Protein AF-A0A6G8Q167-F1 (afdb_monomer_lite)

Radius of gyration: 35.65 Å; chains: 1; bounding box: 50×52×107 Å

Sequence (117 aa):
MIGSERWDVLERIGAYAAGELVGEEARETERLILENPEARRLAASYARMMALLGAIGQESPEPPETIANRAIRRAYVSAFFRQTESLFTDVGRAYVEAFVYYLGLRGDGEGRVQRAY

pLDDT: mean 78.73, std 14.68, range [38.88, 96.69]

Secondary structure (DSSP, 8-state):
-HHHHHHHHHHHHHHHHTT---THHHHHHHHHHHH-HHHHHHHHHHHHHHHHHHHHHHS-PPPPHHHHHHHHHHHHHHHHHHHHHHHHHHHHHHHHHHHHHHTT-S-----------

Organism: NCBI:txid2653852

Foldseek 3Di:
DVPPVLVVLLVLLVCLVVVVDDDPSNVVNVVCLVVPPSSVVSNVVVVVVVVVVVVVVVPPPDPPVVVVVVVVVVVVVVVVVVVVVVVCVVVVVVVVVVVCVVVVVPDPPDDDDDDDD

Structure (mmCIF, N/CA/C/O backbone):
data_AF-A0A6G8Q167-F1
#
_entry.id   AF-A0A6G8Q167-F1
#
loop_
_atom_site.group_PDB
_atom_site.id
_atom_site.type_symbol
_atom_site.label_atom_id
_atom_site.label_alt_id
_atom_site.label_comp_id
_atom_site.label_asym_id
_atom_site.label_entity_id
_atom_site.label_seq_id
_atom_site.pdbx_PDB_ins_code
_atom_site.Cartn_x
_atom_site.Cartn_y
_atom_site.Cartn_z
_atom_site.occupancy
_atom_site.B_iso_or_equiv
_atom_site.auth_seq_id
_atom_site.auth_comp_id
_atom_site.auth_asym_id
_atom_site.auth_atom_id
_atom_site.pdbx_PDB_model_num
ATOM 1 N N . MET A 1 1 ? 9.826 -2.100 25.986 1.00 47.75 1 MET A N 1
ATOM 2 C CA . MET A 1 1 ? 8.845 -3.055 25.422 1.00 47.75 1 MET A CA 1
ATOM 3 C C . MET A 1 1 ? 7.598 -2.393 24.823 1.00 47.75 1 MET A C 1
ATOM 5 O O . MET A 1 1 ? 6.987 -3.007 23.975 1.00 47.75 1 MET A O 1
ATOM 9 N N . ILE A 1 2 ? 7.265 -1.130 25.132 1.00 51.72 2 ILE A N 1
ATOM 10 C CA . ILE A 1 2 ? 6.055 -0.428 24.625 1.00 51.72 2 ILE A CA 1
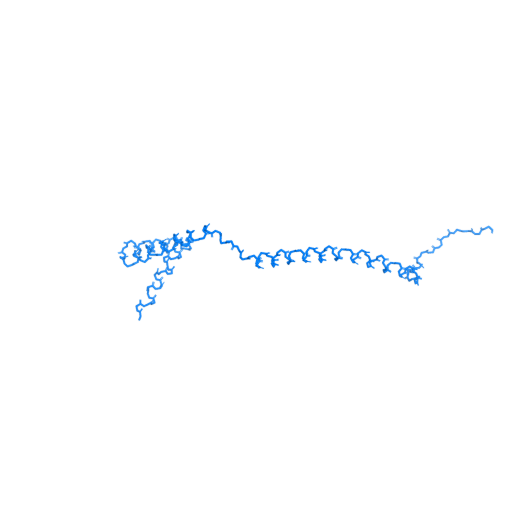ATOM 11 C C . ILE A 1 2 ? 6.059 -0.180 23.089 1.00 51.72 2 ILE A C 1
ATOM 13 O O . ILE A 1 2 ? 5.037 0.151 22.497 1.00 51.72 2 ILE A O 1
ATOM 17 N N . GLY A 1 3 ? 7.208 -0.336 22.417 1.00 62.50 3 GLY A N 1
ATOM 18 C CA . GLY A 1 3 ? 7.345 -0.090 20.975 1.00 62.50 3 GLY A CA 1
ATOM 19 C C . GLY A 1 3 ? 7.007 -1.275 20.062 1.00 62.50 3 GLY A C 1
ATOM 20 O O . GLY A 1 3 ? 6.644 -1.031 18.918 1.00 62.50 3 GLY A O 1
ATOM 21 N N . SER A 1 4 ? 7.123 -2.521 20.540 1.00 70.94 4 SER A N 1
ATOM 22 C CA . SER A 1 4 ? 6.888 -3.719 19.716 1.00 70.94 4 SER A CA 1
ATOM 23 C C . SER A 1 4 ? 5.399 -3.996 19.550 1.00 70.94 4 SER A C 1
ATOM 25 O O . SER A 1 4 ? 4.916 -4.024 18.429 1.00 70.94 4 SER A O 1
ATOM 27 N N . GLU A 1 5 ? 4.644 -4.025 20.652 1.00 82.50 5 GLU A N 1
ATOM 28 C CA . GLU A 1 5 ? 3.199 -4.306 20.620 1.00 82.50 5 GLU A CA 1
ATOM 29 C C . GLU A 1 5 ? 2.431 -3.308 19.744 1.00 82.50 5 GLU A C 1
ATOM 31 O O . GLU A 1 5 ? 1.509 -3.663 19.015 1.00 82.50 5 GLU A O 1
ATOM 36 N N . ARG A 1 6 ? 2.835 -2.033 19.768 1.00 83.94 6 ARG A N 1
ATOM 37 C CA . ARG A 1 6 ? 2.223 -1.002 18.925 1.00 83.94 6 ARG A CA 1
ATOM 38 C C . ARG A 1 6 ? 2.526 -1.205 17.438 1.00 83.94 6 ARG A C 1
ATOM 40 O O . ARG A 1 6 ? 1.680 -0.867 16.611 1.00 83.94 6 ARG A O 1
ATOM 47 N N . TRP A 1 7 ? 3.716 -1.704 17.107 1.00 87.44 7 TRP A N 1
ATOM 48 C CA . TRP A 1 7 ? 4.087 -2.032 15.732 1.00 87.44 7 TRP A CA 1
ATOM 49 C C . TRP A 1 7 ? 3.307 -3.240 15.224 1.00 87.44 7 TRP A C 1
ATOM 51 O O . TRP A 1 7 ? 2.724 -3.148 14.149 1.00 87.44 7 TRP A O 1
ATOM 61 N N . ASP A 1 8 ? 3.191 -4.288 16.036 1.00 90.81 8 ASP A N 1
ATOM 62 C CA . ASP A 1 8 ? 2.438 -5.499 15.694 1.00 90.81 8 ASP A CA 1
ATOM 63 C C . ASP A 1 8 ? 0.959 -5.172 15.413 1.00 90.81 8 ASP A C 1
ATOM 65 O O . ASP A 1 8 ? 0.359 -5.640 14.444 1.00 90.81 8 ASP A O 1
ATOM 69 N N . VAL A 1 9 ? 0.359 -4.289 16.224 1.00 91.62 9 VAL A N 1
ATOM 70 C CA . VAL A 1 9 ? -1.021 -3.822 16.005 1.00 91.62 9 VAL A CA 1
ATOM 71 C C . VAL A 1 9 ? -1.137 -2.996 14.720 1.00 91.62 9 VAL A C 1
ATOM 73 O O . VAL A 1 9 ? -2.125 -3.134 13.999 1.00 91.62 9 VAL A O 1
ATOM 76 N N . LEU A 1 10 ? -0.157 -2.142 14.407 1.00 90.62 10 LEU A N 1
ATOM 77 C CA . LEU A 1 10 ? -0.163 -1.354 13.171 1.00 90.62 10 LEU A CA 1
ATOM 78 C C . LEU A 1 10 ? -0.024 -2.241 11.929 1.00 90.62 10 LEU A C 1
ATOM 80 O O . LEU A 1 10 ? -0.737 -2.021 10.953 1.00 90.62 10 LEU A O 1
ATOM 84 N N . GLU A 1 11 ? 0.862 -3.233 11.975 1.00 91.50 11 GLU A N 1
ATOM 85 C CA . GLU A 1 11 ? 1.058 -4.216 10.909 1.00 91.50 11 GLU A CA 1
ATOM 86 C C . GLU A 1 11 ? -0.238 -4.984 10.642 1.00 91.50 11 GLU A C 1
ATOM 88 O O . GLU A 1 11 ? -0.711 -5.031 9.507 1.00 91.50 11 GLU A O 1
ATOM 93 N N . ARG A 1 12 ? -0.887 -5.472 11.704 1.00 94.31 12 ARG A N 1
ATOM 94 C CA . ARG A 1 12 ? -2.166 -6.179 11.608 1.00 94.31 12 ARG A CA 1
ATOM 95 C C . ARG A 1 12 ? -3.284 -5.305 11.027 1.00 94.31 12 ARG A C 1
ATOM 97 O O . ARG A 1 12 ? -4.046 -5.762 10.179 1.00 94.31 12 ARG A O 1
ATOM 104 N N . ILE A 1 13 ? -3.368 -4.034 11.434 1.00 93.62 13 ILE A N 1
ATOM 105 C CA . ILE A 1 13 ? -4.305 -3.055 10.849 1.00 93.62 13 ILE A CA 1
ATOM 106 C C . ILE A 1 13 ? -3.999 -2.820 9.362 1.00 93.62 13 ILE A C 1
ATOM 108 O O . ILE A 1 13 ? -4.928 -2.706 8.563 1.00 93.62 13 ILE A O 1
ATOM 112 N N . GLY A 1 14 ? -2.720 -2.749 8.987 1.00 89.88 14 GLY A N 1
ATOM 113 C CA . GLY A 1 14 ? -2.282 -2.593 7.601 1.00 89.88 14 GLY A CA 1
ATOM 114 C C . GLY A 1 14 ? -2.689 -3.777 6.727 1.00 89.88 14 GLY A C 1
ATOM 115 O O . GLY A 1 14 ? -3.328 -3.574 5.697 1.00 89.88 14 GLY A O 1
ATOM 116 N N . ALA A 1 15 ? -2.413 -5.002 7.179 1.00 91.94 15 ALA A N 1
ATOM 117 C CA . ALA A 1 15 ? -2.813 -6.230 6.491 1.00 91.94 15 ALA A CA 1
ATOM 118 C C . ALA A 1 15 ? -4.342 -6.324 6.330 1.00 91.94 15 ALA A C 1
ATOM 120 O O . ALA A 1 15 ? -4.847 -6.683 5.266 1.00 91.94 15 ALA A O 1
ATOM 121 N N . TYR A 1 16 ? -5.104 -5.931 7.361 1.00 93.50 16 TYR A N 1
ATOM 122 C CA . TYR A 1 16 ? -6.564 -5.839 7.274 1.00 93.50 16 TYR A CA 1
ATOM 123 C C . TYR A 1 16 ? -7.016 -4.828 6.213 1.00 93.50 16 TYR A C 1
ATOM 125 O O . TYR A 1 16 ? -7.856 -5.146 5.375 1.00 93.50 16 TYR A O 1
ATOM 133 N N . ALA A 1 17 ? -6.445 -3.621 6.214 1.00 90.56 17 ALA A N 1
ATOM 134 C CA . ALA A 1 17 ? -6.795 -2.570 5.260 1.00 90.56 17 ALA A CA 1
ATOM 135 C C . ALA A 1 17 ? -6.419 -2.922 3.809 1.00 90.56 17 ALA A C 1
ATOM 137 O O . ALA A 1 17 ? -7.124 -2.522 2.884 1.00 90.56 17 ALA A O 1
ATOM 138 N N . ALA A 1 18 ? -5.340 -3.683 3.613 1.00 90.69 18 ALA A N 1
ATOM 139 C CA . ALA A 1 18 ? -4.923 -4.208 2.315 1.00 90.69 18 ALA A CA 1
ATOM 140 C C . ALA A 1 18 ? -5.784 -5.393 1.830 1.00 90.69 18 ALA A C 1
ATOM 142 O O . ALA A 1 18 ? -5.645 -5.823 0.687 1.00 90.69 18 ALA A O 1
ATOM 143 N N . GLY A 1 19 ? -6.684 -5.915 2.675 1.00 90.44 19 GLY A N 1
ATOM 144 C CA . GLY A 1 19 ? -7.494 -7.097 2.371 1.00 90.44 19 GLY A CA 1
ATOM 145 C C . GLY A 1 19 ? -6.698 -8.405 2.380 1.00 90.44 19 GLY A C 1
ATOM 146 O O . GLY A 1 19 ? -7.158 -9.401 1.829 1.00 90.44 19 GLY A O 1
ATOM 147 N N . GLU A 1 20 ? -5.509 -8.406 2.985 1.00 91.62 20 GLU A N 1
ATOM 148 C CA . GLU A 1 20 ? -4.643 -9.584 3.094 1.00 91.62 20 GLU A CA 1
ATOM 149 C C . GLU A 1 20 ? -5.130 -10.549 4.184 1.00 91.62 20 GLU A C 1
ATOM 151 O O . GLU A 1 20 ? -4.888 -11.752 4.098 1.00 91.62 20 GLU A O 1
ATOM 156 N N . LEU A 1 21 ? -5.861 -10.040 5.184 1.00 92.31 21 LEU A N 1
ATOM 157 C CA . LEU A 1 21 ? -6.496 -10.865 6.213 1.00 92.31 21 LEU A CA 1
ATOM 158 C C . LEU A 1 21 ? -7.868 -11.365 5.754 1.00 92.31 21 LEU A C 1
ATOM 160 O O . LEU A 1 21 ? -8.683 -10.601 5.235 1.00 92.31 21 LEU A O 1
ATOM 164 N N . VAL A 1 22 ? -8.163 -12.639 6.024 1.00 90.00 22 VAL A N 1
ATOM 165 C CA . VAL A 1 22 ? -9.414 -13.292 5.606 1.00 90.00 22 VAL A CA 1
ATOM 166 C C . VAL A 1 22 ? -10.031 -14.074 6.765 1.00 90.00 22 VAL A C 1
ATOM 168 O O . VAL A 1 22 ? -9.342 -14.596 7.637 1.00 90.00 22 VAL A O 1
ATOM 171 N N . GLY A 1 23 ? -11.361 -14.183 6.774 1.00 94.25 23 GLY A N 1
ATOM 172 C CA . GLY A 1 23 ? -12.075 -15.040 7.718 1.00 94.25 23 GLY A CA 1
ATOM 173 C C . GLY A 1 23 ? -11.950 -14.549 9.158 1.00 94.25 23 GLY A C 1
ATOM 174 O O . GLY A 1 23 ? -12.400 -13.451 9.475 1.00 94.25 23 GLY A O 1
ATOM 175 N N . GLU A 1 24 ? -11.395 -15.382 10.035 1.00 94.62 24 GLU A N 1
ATOM 176 C CA . GLU A 1 24 ? -11.327 -15.086 11.469 1.00 94.62 24 GLU A CA 1
ATOM 177 C C . GLU A 1 24 ? -10.324 -13.975 11.790 1.00 94.62 24 GLU A C 1
ATOM 179 O O . GLU A 1 24 ? -10.639 -13.077 12.564 1.00 94.62 24 GLU A O 1
ATOM 184 N N . GLU A 1 25 ? -9.170 -13.951 11.123 1.00 88.69 25 GLU A N 1
ATOM 185 C CA . GLU A 1 25 ? -8.132 -12.941 11.366 1.00 88.69 25 GLU A CA 1
ATOM 186 C C . GLU A 1 25 ? -8.631 -11.523 11.071 1.00 88.69 25 GLU A C 1
ATOM 188 O O . GLU A 1 25 ? -8.328 -10.580 11.810 1.00 88.69 25 GLU A O 1
ATOM 193 N N . ALA A 1 26 ? -9.448 -11.381 10.024 1.00 92.75 26 ALA A N 1
ATOM 194 C CA . ALA A 1 26 ? -10.106 -10.130 9.677 1.00 92.75 26 ALA A CA 1
ATOM 195 C C . ALA A 1 26 ? -11.112 -9.705 10.761 1.00 92.75 26 ALA A C 1
ATOM 197 O O . ALA A 1 26 ? -11.055 -8.569 11.228 1.00 92.75 26 ALA A O 1
ATOM 198 N N . ARG A 1 27 ? -11.976 -10.622 11.223 1.00 95.69 27 ARG A N 1
ATOM 199 C CA . ARG A 1 27 ? -12.971 -10.344 12.280 1.00 95.69 27 ARG A CA 1
ATOM 200 C C . ARG A 1 27 ? -12.329 -10.004 13.617 1.00 95.69 27 ARG A C 1
ATOM 202 O O . ARG A 1 27 ? -12.811 -9.126 14.326 1.00 95.69 27 ARG A O 1
ATOM 209 N N . GLU A 1 28 ? -11.254 -10.693 13.980 1.00 95.88 28 GLU A N 1
ATOM 210 C CA . GLU A 1 28 ? -10.495 -10.394 15.192 1.00 95.88 28 GLU A CA 1
ATOM 211 C C . GLU A 1 28 ? -9.845 -9.014 15.114 1.00 95.88 28 GLU A C 1
ATOM 213 O O . GLU A 1 28 ? -9.853 -8.271 16.095 1.00 95.88 28 GLU A O 1
ATOM 218 N N . THR A 1 29 ? -9.312 -8.647 13.947 1.00 94.44 29 THR A N 1
ATOM 219 C CA . THR A 1 29 ? -8.713 -7.324 13.740 1.00 94.44 29 THR A CA 1
ATOM 220 C C . THR A 1 29 ? -9.775 -6.228 13.778 1.00 94.44 29 THR A C 1
ATOM 222 O O . THR A 1 29 ? -9.579 -5.198 14.420 1.00 94.44 29 THR A O 1
ATOM 225 N N . GLU A 1 30 ? -10.935 -6.464 13.169 1.00 94.62 30 GLU A N 1
ATOM 226 C CA . GLU A 1 30 ? -12.087 -5.568 13.253 1.00 94.62 30 GLU A CA 1
ATOM 227 C C . GLU A 1 30 ? -12.551 -5.389 14.706 1.00 94.62 30 GLU A C 1
ATOM 229 O O . GLU A 1 30 ? -12.701 -4.260 15.179 1.00 94.62 30 GLU A O 1
ATOM 234 N N . ARG A 1 31 ? -12.683 -6.490 15.456 1.00 96.69 31 ARG A N 1
ATOM 235 C CA . ARG A 1 31 ? -13.028 -6.460 16.882 1.00 96.69 31 ARG A CA 1
ATOM 236 C C . ARG A 1 31 ? -11.999 -5.675 17.694 1.00 96.69 31 ARG A C 1
ATOM 238 O O . ARG A 1 31 ? -12.383 -4.802 18.468 1.00 96.69 31 ARG A O 1
ATOM 245 N N . LEU A 1 32 ? -10.705 -5.914 17.470 1.00 94.94 32 LEU A N 1
ATOM 246 C CA . LEU A 1 32 ? -9.612 -5.181 18.111 1.00 94.94 32 LEU A CA 1
ATOM 247 C C . LEU A 1 32 ? -9.739 -3.667 17.884 1.00 94.94 32 LEU A C 1
ATOM 249 O O . LEU A 1 32 ? -9.635 -2.895 18.835 1.00 94.94 32 LEU A O 1
ATOM 253 N N . ILE A 1 33 ? -9.989 -3.234 16.644 1.00 93.94 33 ILE A N 1
ATOM 254 C CA . ILE A 1 33 ? -10.147 -1.813 16.297 1.00 93.94 33 ILE A CA 1
ATOM 255 C C . ILE A 1 33 ? -11.373 -1.203 16.995 1.00 93.94 33 ILE A C 1
ATOM 257 O O . ILE A 1 33 ? -11.316 -0.061 17.464 1.00 93.94 33 ILE A O 1
ATOM 261 N N . LEU A 1 34 ? -12.485 -1.937 17.071 1.00 94.94 34 LEU A N 1
ATOM 262 C CA . LEU A 1 34 ? -13.724 -1.451 17.678 1.00 94.94 34 LEU A CA 1
ATOM 263 C C . LEU A 1 34 ? -13.622 -1.362 19.207 1.00 94.94 34 LEU A C 1
ATOM 265 O O . LEU A 1 34 ? -13.993 -0.343 19.800 1.00 94.94 34 LEU A O 1
ATOM 269 N N . GLU A 1 35 ? -13.078 -2.393 19.845 1.00 96.25 35 GLU A N 1
ATOM 270 C CA . GLU A 1 35 ? -13.082 -2.546 21.300 1.00 96.25 35 GLU A CA 1
ATOM 271 C C . GLU A 1 35 ? -11.917 -1.816 21.978 1.00 96.25 35 GLU A C 1
ATOM 273 O O . GLU A 1 35 ? -12.102 -1.252 23.057 1.00 96.25 35 GLU A O 1
ATOM 278 N N . ASN A 1 36 ? -10.741 -1.735 21.344 1.00 94.06 36 ASN A N 1
ATOM 279 C CA . ASN A 1 36 ? -9.568 -1.080 21.921 1.00 94.06 36 ASN A CA 1
ATOM 280 C C . ASN A 1 36 ? -9.441 0.387 21.440 1.00 94.06 36 ASN A C 1
ATOM 282 O O . ASN A 1 36 ? -9.183 0.638 20.258 1.00 94.06 36 ASN A O 1
ATOM 286 N N . PRO A 1 37 ? -9.559 1.394 22.332 1.00 93.94 37 PRO A N 1
ATOM 287 C CA . PRO A 1 37 ? -9.442 2.806 21.958 1.00 93.94 37 PRO A CA 1
ATOM 288 C C . PRO A 1 37 ? -8.091 3.189 21.336 1.00 93.94 37 PRO A C 1
ATOM 290 O O . PRO A 1 37 ? -8.039 4.098 20.507 1.00 93.94 37 PRO A O 1
ATOM 293 N N . GLU A 1 38 ? -6.994 2.538 21.726 1.00 91.38 38 GLU A N 1
ATOM 294 C CA . GLU A 1 38 ? -5.668 2.784 21.151 1.00 91.38 38 GLU A CA 1
ATOM 295 C C . GLU A 1 38 ? -5.549 2.224 19.742 1.00 91.38 38 GLU A C 1
ATOM 297 O O . GLU A 1 38 ? -5.124 2.954 18.844 1.00 91.38 38 GLU A O 1
ATOM 302 N N . ALA A 1 39 ? -6.000 0.986 19.524 1.00 90.50 39 ALA A N 1
ATOM 303 C CA . ALA A 1 39 ? -6.048 0.384 18.194 1.00 90.50 39 ALA A CA 1
ATOM 304 C C . ALA A 1 39 ? -6.925 1.216 17.247 1.00 90.50 39 ALA A C 1
ATOM 306 O O . ALA A 1 39 ? -6.537 1.492 16.114 1.00 90.50 39 ALA A O 1
ATOM 307 N N . ARG A 1 40 ? -8.057 1.730 17.741 1.00 94.75 40 ARG A N 1
ATOM 308 C CA . ARG A 1 40 ? -8.931 2.642 16.991 1.00 94.75 40 ARG A CA 1
ATOM 309 C C . ARG A 1 40 ? -8.234 3.931 16.578 1.00 94.75 40 ARG A C 1
ATOM 311 O O . ARG A 1 40 ? -8.343 4.359 15.430 1.00 94.75 40 ARG A O 1
ATOM 318 N N . ARG A 1 41 ? -7.510 4.565 17.509 1.00 93.31 41 ARG A N 1
ATOM 319 C CA . ARG A 1 41 ? -6.711 5.766 17.214 1.00 93.31 41 ARG A CA 1
ATOM 320 C C . ARG A 1 41 ? -5.623 5.467 16.188 1.00 93.31 41 ARG A C 1
ATOM 322 O O . ARG A 1 41 ? -5.368 6.297 15.315 1.00 93.31 41 ARG A O 1
ATOM 329 N N . LEU A 1 42 ? -4.997 4.299 16.282 1.00 92.50 42 LEU A N 1
ATOM 330 C CA . LEU A 1 42 ? -3.950 3.867 15.367 1.00 92.50 42 LEU A CA 1
ATOM 331 C C . LEU A 1 42 ? -4.500 3.615 13.956 1.00 92.50 42 LEU A C 1
ATOM 333 O O . LEU A 1 42 ? -3.962 4.171 13.002 1.00 92.50 42 LEU A O 1
ATOM 337 N N . ALA A 1 43 ? -5.631 2.916 13.835 1.00 92.94 43 ALA A N 1
ATOM 338 C CA . ALA A 1 43 ? -6.336 2.705 12.571 1.00 92.94 43 ALA A CA 1
ATOM 339 C C . ALA A 1 43 ? -6.782 4.023 11.926 1.00 92.94 43 ALA A C 1
ATOM 341 O O . ALA A 1 43 ? -6.554 4.243 10.739 1.00 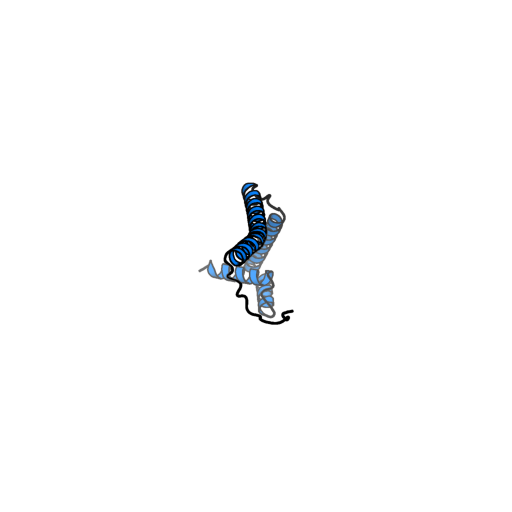92.94 43 ALA A O 1
ATOM 342 N N . ALA A 1 44 ? -7.337 4.951 12.712 1.00 93.56 44 ALA A N 1
ATOM 343 C CA . ALA A 1 44 ? -7.708 6.275 12.214 1.00 93.56 44 ALA A CA 1
ATOM 344 C C . ALA A 1 44 ? -6.490 7.072 11.711 1.00 93.56 44 ALA A C 1
ATOM 346 O O . ALA A 1 44 ? -6.579 7.793 10.718 1.00 93.56 44 ALA A O 1
ATOM 347 N N . SER A 1 45 ? -5.347 6.945 12.390 1.00 92.56 45 SER A N 1
ATOM 348 C CA . SER A 1 45 ? -4.101 7.613 11.996 1.00 92.56 45 SER A CA 1
ATOM 349 C C . SER A 1 45 ? -3.525 7.008 10.713 1.00 92.56 45 SER A C 1
ATOM 351 O O . SER A 1 45 ? -3.132 7.750 9.815 1.00 92.56 45 SER A O 1
ATOM 353 N N . TYR A 1 46 ? -3.542 5.677 10.598 1.00 89.44 46 TYR A N 1
ATOM 354 C CA . TYR A 1 46 ? -3.161 4.948 9.389 1.00 89.44 46 TYR A CA 1
ATOM 355 C C . TYR A 1 46 ? -4.045 5.333 8.192 1.00 89.44 46 TYR A C 1
ATOM 357 O O . TYR A 1 46 ? -3.528 5.701 7.141 1.00 89.44 46 TYR A O 1
ATOM 365 N N . ALA A 1 47 ? -5.370 5.368 8.365 1.00 90.75 47 ALA A N 1
ATOM 366 C CA . ALA A 1 47 ? -6.304 5.762 7.308 1.00 90.75 47 ALA A CA 1
ATOM 367 C C . ALA A 1 47 ? -6.058 7.197 6.806 1.00 90.75 47 ALA A C 1
ATOM 369 O O . ALA A 1 47 ? -6.061 7.443 5.602 1.00 90.75 47 ALA A O 1
ATOM 370 N N . ARG A 1 48 ? -5.782 8.148 7.712 1.00 93.06 48 ARG A N 1
ATOM 371 C CA . ARG A 1 48 ? -5.408 9.523 7.330 1.00 93.06 48 ARG A CA 1
ATOM 372 C C . ARG A 1 48 ? -4.104 9.564 6.540 1.00 93.06 48 ARG A C 1
ATOM 374 O O . ARG A 1 48 ? -4.019 10.299 5.563 1.00 93.06 48 ARG A O 1
ATOM 381 N N . MET A 1 49 ? -3.105 8.783 6.948 1.00 91.19 49 MET A N 1
ATOM 382 C CA . MET A 1 49 ? -1.837 8.685 6.227 1.00 91.19 49 MET A CA 1
ATOM 383 C C . MET A 1 49 ? -2.049 8.150 4.809 1.00 91.19 49 MET A C 1
ATOM 385 O O . MET A 1 49 ? -1.547 8.745 3.861 1.00 91.19 49 MET A O 1
ATOM 389 N N . MET A 1 50 ? -2.842 7.088 4.651 1.00 87.94 50 MET A N 1
ATOM 390 C CA . MET A 1 50 ? -3.160 6.529 3.334 1.00 87.94 50 MET A CA 1
ATOM 391 C C . MET A 1 50 ? -3.935 7.516 2.458 1.00 87.94 50 MET A C 1
ATOM 393 O O . MET A 1 50 ? -3.633 7.646 1.277 1.00 87.94 50 MET A O 1
ATOM 397 N N . ALA A 1 51 ? -4.872 8.275 3.032 1.00 88.69 51 ALA A N 1
ATOM 398 C CA . ALA A 1 51 ? -5.579 9.327 2.305 1.00 88.69 51 ALA A CA 1
ATOM 399 C C . ALA A 1 51 ? -4.631 10.442 1.822 1.00 88.69 51 ALA A C 1
ATOM 401 O O . ALA A 1 51 ? -4.735 10.883 0.679 1.00 88.69 51 ALA A O 1
ATOM 402 N N . LEU A 1 52 ? -3.680 10.868 2.663 1.00 88.75 52 LEU A N 1
ATOM 403 C CA . LEU A 1 52 ? -2.668 11.864 2.292 1.00 88.75 52 LEU A CA 1
ATOM 404 C C . LEU A 1 52 ? -1.725 11.344 1.201 1.00 88.75 52 LEU A C 1
ATOM 406 O O . LEU A 1 52 ? -1.467 12.055 0.235 1.00 88.75 52 LEU A O 1
ATOM 410 N N . LEU A 1 53 ? -1.246 10.103 1.321 1.00 86.69 53 LEU A N 1
ATOM 411 C CA . LEU A 1 53 ? -0.420 9.464 0.292 1.00 86.69 53 LEU A CA 1
ATOM 412 C C . LEU A 1 53 ? -1.179 9.319 -1.027 1.00 86.69 53 LEU A C 1
ATOM 414 O O . LEU A 1 53 ? -0.617 9.589 -2.084 1.00 86.69 53 LEU A O 1
ATOM 418 N N . GLY A 1 54 ? -2.461 8.954 -0.967 1.00 83.94 54 GLY A N 1
ATOM 419 C CA . GLY A 1 54 ? -3.333 8.909 -2.135 1.00 83.94 54 GLY A CA 1
ATOM 420 C C . GLY A 1 54 ? -3.467 10.275 -2.806 1.00 83.94 54 GLY A C 1
ATOM 421 O O . GLY A 1 54 ? -3.380 10.354 -4.026 1.00 83.94 54 GLY A O 1
ATOM 422 N N . ALA A 1 55 ? -3.615 11.351 -2.029 1.00 84.19 55 ALA A N 1
ATOM 423 C CA . ALA A 1 55 ? -3.683 12.712 -2.557 1.00 84.19 55 ALA A CA 1
ATOM 424 C C . ALA A 1 55 ? -2.365 13.153 -3.218 1.00 84.19 55 ALA A C 1
ATOM 426 O O . ALA A 1 55 ? -2.394 13.686 -4.322 1.00 84.19 55 ALA A O 1
ATOM 427 N N . ILE A 1 56 ? -1.219 12.875 -2.585 1.00 81.38 56 ILE A N 1
ATOM 428 C CA . ILE A 1 56 ? 0.109 13.167 -3.152 1.00 81.38 56 ILE A CA 1
ATOM 429 C C . ILE A 1 56 ? 0.347 12.348 -4.427 1.00 81.38 56 ILE A C 1
ATOM 431 O O . ILE A 1 56 ? 0.884 12.863 -5.396 1.00 81.38 56 ILE A O 1
ATOM 435 N N . GLY A 1 57 ? -0.083 11.084 -4.466 1.00 73.81 57 GLY A N 1
ATOM 436 C CA . GLY A 1 57 ? 0.085 10.220 -5.638 1.00 73.81 57 GLY A CA 1
ATOM 437 C C . GLY A 1 57 ? -0.734 10.635 -6.867 1.00 73.81 57 GLY A C 1
ATOM 438 O O . GLY A 1 57 ? -0.426 10.183 -7.967 1.00 73.81 57 GLY A O 1
ATOM 439 N N . GLN A 1 58 ? -1.764 11.474 -6.706 1.00 73.56 58 GLN A N 1
ATOM 440 C CA . GLN A 1 58 ? -2.505 12.064 -7.833 1.00 73.56 58 GLN A CA 1
ATOM 441 C C . GLN A 1 58 ? -1.765 13.245 -8.463 1.00 73.56 58 GLN A C 1
ATOM 443 O O . GLN A 1 58 ? -2.000 13.579 -9.626 1.00 73.56 58 GLN A O 1
ATOM 448 N N . GLU A 1 59 ? -0.865 13.877 -7.715 1.00 68.62 59 GLU A N 1
ATOM 449 C CA . GLU A 1 59 ? 0.055 14.851 -8.269 1.00 68.62 59 GLU A CA 1
ATOM 450 C C . GLU A 1 59 ? 1.056 14.061 -9.116 1.00 68.62 59 GLU A C 1
ATOM 452 O O . GLU A 1 59 ? 1.877 13.321 -8.589 1.00 68.62 59 GLU A O 1
ATOM 457 N N . SER A 1 60 ? 0.930 14.121 -10.445 1.00 63.12 60 SER A N 1
ATOM 458 C CA . SER A 1 60 ? 1.934 13.545 -11.343 1.00 63.12 60 SER A CA 1
ATOM 459 C C . SER A 1 60 ? 3.144 14.472 -11.309 1.00 63.12 60 SER A C 1
ATOM 461 O O . SER A 1 60 ? 3.074 15.532 -11.937 1.00 63.12 60 SER A O 1
ATOM 463 N N . PRO A 1 61 ? 4.230 14.148 -10.579 1.00 68.56 61 PRO A N 1
ATOM 464 C CA . PRO A 1 61 ? 5.383 15.027 -10.572 1.00 68.56 61 PRO A CA 1
ATOM 465 C C . PRO A 1 61 ? 5.921 15.095 -11.999 1.00 68.56 61 PRO A C 1
ATOM 467 O O . PRO A 1 61 ? 6.169 14.056 -12.619 1.00 68.56 61 PRO A O 1
ATOM 470 N N . GLU A 1 62 ? 6.093 16.306 -12.531 1.00 70.44 62 GLU A N 1
ATOM 471 C CA . GLU A 1 62 ? 6.787 16.468 -13.802 1.00 70.44 62 GLU A CA 1
ATOM 472 C C . GLU A 1 62 ? 8.189 15.864 -13.649 1.00 70.44 62 GLU A C 1
ATOM 474 O O . GLU A 1 62 ? 8.959 16.282 -12.773 1.00 70.44 62 GLU A O 1
ATOM 479 N N . PRO A 1 63 ? 8.531 14.828 -14.435 1.00 74.50 63 PRO A N 1
ATOM 480 C CA . PRO A 1 63 ? 9.839 14.220 -14.321 1.00 74.50 63 PRO A CA 1
ATOM 481 C C . PRO A 1 63 ? 10.889 15.263 -14.721 1.00 74.50 63 PRO A C 1
ATOM 483 O O . PRO A 1 63 ? 10.714 15.935 -15.741 1.00 74.50 63 PRO A O 1
ATOM 486 N N . PRO A 1 64 ? 12.010 15.376 -13.984 1.00 78.50 64 PRO A N 1
ATOM 487 C CA . PRO A 1 64 ? 13.107 16.242 -14.383 1.00 78.50 64 PRO A CA 1
ATOM 488 C C . PRO A 1 64 ? 13.500 15.972 -15.838 1.00 78.50 64 PRO A C 1
ATOM 490 O O . PRO A 1 64 ? 13.698 14.812 -16.220 1.00 78.50 64 PRO A O 1
ATOM 493 N N . GLU A 1 65 ? 13.657 17.028 -16.640 1.00 73.62 65 GLU A N 1
ATOM 494 C CA .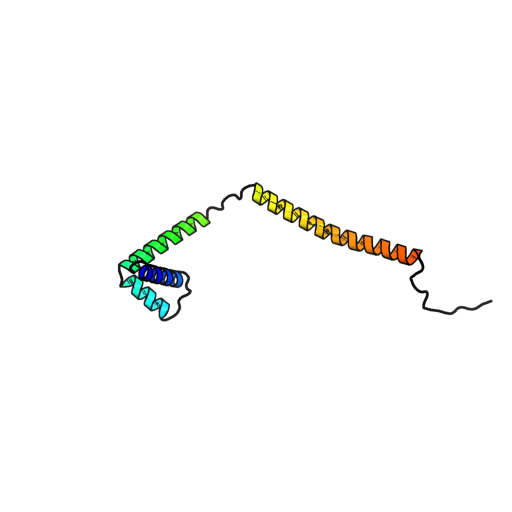 GLU A 1 65 ? 13.944 16.912 -18.079 1.00 73.62 65 GLU A CA 1
ATOM 495 C C . GLU A 1 65 ? 15.152 16.010 -18.368 1.00 73.62 65 GLU A C 1
ATOM 497 O O . GLU A 1 65 ? 15.198 15.307 -19.374 1.00 73.62 65 GLU A O 1
ATOM 502 N N . THR A 1 66 ? 16.128 15.970 -17.459 1.00 75.44 66 THR A N 1
ATOM 503 C CA . THR A 1 66 ? 17.318 15.116 -17.553 1.00 75.44 66 THR A CA 1
ATOM 504 C C . THR A 1 66 ? 16.985 13.621 -17.570 1.00 75.44 66 THR A C 1
ATOM 506 O O . THR A 1 66 ? 17.624 12.859 -18.300 1.00 75.44 66 THR A O 1
ATOM 509 N N . ILE A 1 67 ? 15.978 13.186 -16.808 1.00 75.12 67 ILE A N 1
ATOM 510 C CA . ILE A 1 67 ? 15.537 11.787 -16.739 1.00 75.12 67 ILE A CA 1
ATOM 511 C C . ILE A 1 67 ? 14.723 11.437 -17.988 1.00 75.12 67 ILE A C 1
ATOM 513 O O . ILE A 1 67 ? 14.993 10.409 -18.616 1.00 75.12 67 ILE A O 1
ATOM 517 N N . ALA A 1 68 ? 13.801 12.314 -18.397 1.00 73.06 68 ALA A N 1
ATOM 518 C CA . A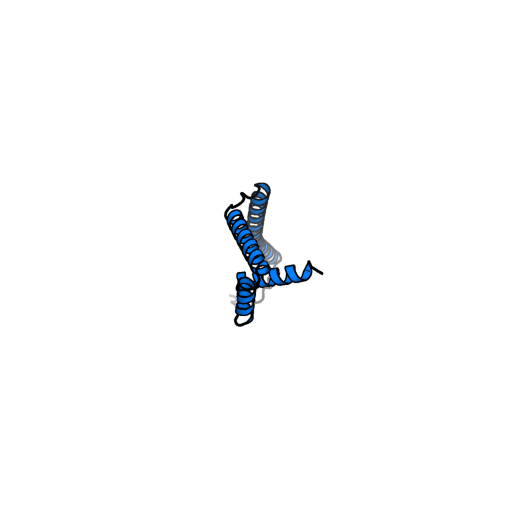LA A 1 68 ? 13.015 12.143 -19.619 1.00 73.06 68 ALA A CA 1
ATOM 519 C C . ALA A 1 68 ? 13.918 12.082 -20.866 1.00 73.06 68 ALA A C 1
ATOM 521 O O . ALA A 1 68 ? 13.851 11.127 -21.644 1.00 73.06 68 ALA A O 1
ATOM 522 N N . ASN A 1 69 ? 14.861 13.020 -21.002 1.00 74.62 69 ASN A N 1
ATOM 523 C CA . ASN A 1 69 ? 15.826 13.051 -22.103 1.00 74.62 69 ASN A CA 1
ATOM 524 C C . ASN A 1 69 ? 16.733 11.816 -22.117 1.00 74.62 69 ASN A C 1
ATOM 526 O O . ASN A 1 69 ? 17.032 11.277 -23.184 1.00 74.62 69 ASN A O 1
ATOM 530 N N . ARG A 1 70 ? 17.150 11.312 -20.948 1.00 78.38 70 ARG A N 1
ATOM 531 C CA . ARG A 1 70 ? 17.930 10.070 -20.864 1.00 78.38 70 ARG A CA 1
ATOM 532 C C . ARG A 1 70 ? 17.125 8.860 -21.339 1.00 78.38 70 ARG A C 1
ATOM 534 O O . ARG A 1 70 ? 17.687 8.013 -22.035 1.00 78.38 70 ARG A O 1
ATOM 541 N N . ALA A 1 71 ? 15.843 8.774 -20.987 1.00 75.12 71 ALA A N 1
ATOM 542 C CA . ALA A 1 71 ? 14.962 7.695 -21.428 1.00 75.12 71 ALA A CA 1
ATOM 543 C C . ALA A 1 71 ? 14.730 7.738 -22.948 1.00 75.12 71 ALA A C 1
ATOM 545 O O . ALA A 1 71 ? 14.923 6.721 -23.616 1.00 75.12 71 ALA A O 1
ATOM 546 N N . ILE A 1 72 ? 14.434 8.919 -23.503 1.00 77.50 72 ILE A N 1
ATOM 547 C CA . ILE A 1 72 ? 14.266 9.130 -24.950 1.00 77.50 72 ILE A CA 1
ATOM 548 C C . ILE A 1 72 ? 15.552 8.767 -25.696 1.00 77.50 72 ILE A C 1
ATOM 550 O O . ILE A 1 72 ? 15.518 7.996 -26.653 1.00 77.50 72 ILE A O 1
ATOM 554 N N . ARG A 1 73 ? 16.711 9.245 -25.225 1.00 75.50 73 ARG A N 1
ATOM 555 C CA . ARG A 1 73 ? 18.005 8.932 -25.843 1.00 75.50 73 ARG A CA 1
ATOM 556 C C . ARG A 1 73 ? 18.297 7.435 -25.808 1.00 75.50 73 ARG A C 1
ATOM 558 O O . ARG A 1 73 ? 18.780 6.887 -26.793 1.00 75.50 73 ARG A O 1
ATOM 565 N N . ARG A 1 74 ? 17.982 6.759 -24.700 1.00 81.19 74 ARG A N 1
ATOM 566 C CA . ARG A 1 74 ? 18.149 5.305 -24.575 1.00 81.19 74 ARG A CA 1
ATOM 567 C C . ARG A 1 74 ? 17.243 4.545 -25.546 1.00 81.19 74 ARG A C 1
ATOM 569 O O . ARG A 1 74 ? 17.723 3.606 -26.170 1.00 81.19 74 ARG A O 1
ATOM 576 N N . ALA A 1 75 ? 15.984 4.959 -25.688 1.00 74.56 75 ALA A N 1
ATOM 577 C CA . ALA A 1 75 ? 15.034 4.355 -26.622 1.00 74.56 75 ALA A CA 1
ATOM 578 C C . ALA A 1 75 ? 15.430 4.587 -28.090 1.00 74.56 75 ALA A C 1
ATOM 580 O O . ALA A 1 75 ? 15.356 3.673 -28.907 1.00 74.56 75 ALA A O 1
ATOM 581 N N . TYR A 1 76 ? 15.911 5.786 -28.422 1.00 77.56 76 TYR A N 1
ATOM 582 C CA . TYR A 1 76 ? 16.415 6.100 -29.758 1.00 77.56 76 TYR A CA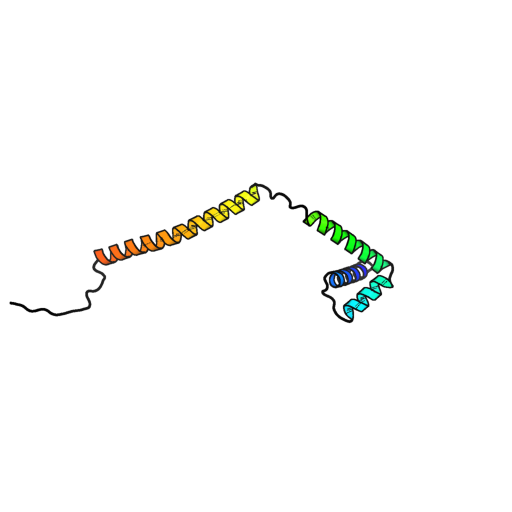 1
ATOM 583 C C . TYR A 1 76 ? 17.646 5.255 -30.107 1.00 77.56 76 TYR A C 1
ATOM 585 O O . TYR A 1 76 ? 17.710 4.654 -31.175 1.00 77.56 76 TYR A O 1
ATOM 593 N N . VAL A 1 77 ? 18.607 5.152 -29.182 1.00 80.56 77 VAL A N 1
ATOM 594 C CA . VAL A 1 77 ? 19.817 4.339 -29.367 1.00 80.56 77 VAL A CA 1
ATOM 595 C C . VAL A 1 77 ? 19.470 2.858 -29.516 1.00 80.56 77 VAL A C 1
ATOM 597 O O . VAL A 1 77 ? 20.009 2.200 -30.402 1.00 80.56 77 VAL A O 1
ATOM 600 N N . SER A 1 78 ? 18.553 2.321 -28.707 1.00 67.88 78 SER A N 1
ATOM 601 C CA . SER A 1 78 ? 18.150 0.916 -28.832 1.00 67.88 78 SER A CA 1
ATOM 602 C C . SER A 1 78 ? 17.409 0.634 -30.140 1.00 67.88 78 SER A C 1
ATOM 604 O O . SER A 1 78 ? 17.669 -0.392 -30.767 1.00 67.88 78 SER A O 1
ATOM 606 N N . ALA A 1 79 ? 16.534 1.540 -30.587 1.00 70.62 79 ALA A N 1
ATOM 607 C CA . ALA A 1 79 ? 15.867 1.429 -31.882 1.00 70.62 79 ALA A CA 1
ATOM 608 C C . ALA A 1 79 ? 16.876 1.480 -33.041 1.00 70.62 79 ALA A C 1
ATOM 610 O O . ALA A 1 79 ? 16.822 0.639 -33.937 1.00 70.62 79 ALA A O 1
ATOM 611 N N . PHE A 1 80 ? 17.842 2.402 -32.976 1.00 77.69 80 PHE A N 1
ATOM 612 C CA . PHE A 1 80 ? 18.915 2.518 -33.959 1.00 77.69 80 PHE A CA 1
ATOM 613 C C . PHE A 1 80 ? 19.749 1.235 -34.049 1.00 77.69 80 PHE A C 1
ATOM 615 O O . PHE A 1 80 ? 19.942 0.712 -35.145 1.00 77.69 80 PHE A O 1
ATOM 622 N N . PHE A 1 81 ? 20.198 0.678 -32.919 1.00 76.00 81 PHE A N 1
ATOM 623 C CA . PHE A 1 81 ? 20.964 -0.572 -32.917 1.00 76.00 81 PHE A CA 1
ATOM 624 C C . PHE A 1 81 ? 20.152 -1.753 -33.452 1.00 76.00 81 PHE A C 1
ATOM 626 O O . PHE A 1 81 ? 20.668 -2.517 -34.262 1.00 76.00 81 PHE A O 1
ATOM 633 N N . ARG A 1 82 ? 18.872 -1.858 -33.078 1.00 71.69 82 ARG A N 1
ATOM 634 C CA . ARG A 1 82 ? 17.983 -2.918 -33.570 1.00 71.69 82 ARG A CA 1
ATOM 635 C C . ARG A 1 82 ? 17.785 -2.862 -35.087 1.00 71.69 82 ARG A C 1
ATOM 637 O O . ARG A 1 82 ? 17.755 -3.898 -35.738 1.00 71.69 82 ARG A O 1
ATOM 644 N N . GLN A 1 83 ? 17.658 -1.664 -35.654 1.00 72.69 83 GLN A N 1
ATOM 645 C CA . GLN A 1 83 ? 17.542 -1.477 -37.103 1.00 72.69 83 GLN A CA 1
ATOM 646 C C . GLN A 1 83 ? 18.878 -1.695 -37.829 1.00 72.69 83 GLN A C 1
ATOM 648 O O . GLN A 1 83 ? 18.923 -2.156 -38.965 1.00 72.69 83 GLN A O 1
ATOM 653 N N . THR A 1 84 ? 19.982 -1.378 -37.166 1.00 68.94 84 THR A N 1
ATOM 654 C CA . THR A 1 84 ? 21.327 -1.526 -37.722 1.00 68.94 84 THR A CA 1
ATOM 655 C C . THR A 1 84 ? 21.757 -2.996 -37.770 1.00 68.94 84 THR A C 1
ATOM 657 O O . THR A 1 84 ? 22.401 -3.417 -38.726 1.00 68.94 84 THR A O 1
ATOM 660 N N . GLU A 1 85 ? 21.339 -3.807 -36.799 1.00 70.12 85 GLU A N 1
ATOM 661 C CA . GLU A 1 85 ? 21.572 -5.255 -36.777 1.00 70.12 85 GLU A CA 1
ATOM 662 C C . GLU A 1 85 ? 20.942 -5.977 -37.981 1.00 70.12 85 GLU A C 1
ATOM 664 O O . GLU A 1 85 ? 21.589 -6.838 -38.580 1.00 70.12 85 GLU A O 1
ATOM 669 N N . SER A 1 86 ? 19.730 -5.592 -38.406 1.00 71.69 86 SER A N 1
ATOM 670 C CA . SER A 1 86 ? 19.115 -6.187 -39.602 1.00 71.69 86 SER A CA 1
ATOM 671 C C . SER A 1 86 ? 19.888 -5.824 -40.870 1.00 71.69 86 SER A C 1
ATOM 673 O O . SER A 1 86 ? 20.200 -6.698 -41.673 1.00 71.69 86 SER A O 1
ATOM 675 N N . LEU A 1 87 ? 20.289 -4.556 -41.009 1.00 69.50 87 LEU A N 1
ATOM 676 C CA . LEU A 1 87 ? 21.071 -4.096 -42.159 1.00 69.50 87 LEU A CA 1
ATOM 677 C C . LEU A 1 87 ? 22.452 -4.760 -42.224 1.00 69.50 87 LEU A C 1
ATOM 679 O O . LEU A 1 87 ? 22.871 -5.194 -43.294 1.00 69.50 87 LEU A O 1
ATOM 683 N N . PHE A 1 88 ? 23.156 -4.887 -41.096 1.00 70.50 88 PHE A N 1
ATOM 684 C CA . PHE A 1 88 ? 24.452 -5.569 -41.061 1.00 70.50 88 PHE A CA 1
ATOM 685 C C . PHE A 1 88 ? 24.341 -7.067 -41.332 1.00 70.50 88 PHE A C 1
ATOM 687 O O . PHE A 1 88 ? 25.250 -7.631 -41.937 1.00 70.50 88 PHE A O 1
ATOM 694 N N . THR A 1 89 ? 23.246 -7.712 -40.928 1.00 75.00 89 THR A N 1
ATOM 695 C CA . THR A 1 89 ? 23.014 -9.132 -41.222 1.00 75.00 89 THR A CA 1
ATOM 696 C C . THR A 1 89 ? 22.835 -9.357 -42.722 1.00 75.00 89 THR A C 1
ATOM 698 O O . THR A 1 89 ? 23.462 -10.254 -43.291 1.00 75.00 89 THR A O 1
ATOM 701 N N . ASP A 1 90 ? 22.038 -8.515 -43.376 1.00 74.25 90 ASP A N 1
ATOM 702 C CA . ASP A 1 90 ? 21.753 -8.632 -44.807 1.00 74.25 90 ASP A CA 1
ATOM 703 C C . ASP A 1 90 ? 22.976 -8.273 -45.659 1.00 74.25 90 ASP A C 1
ATOM 705 O O . ASP A 1 90 ? 23.358 -9.018 -46.564 1.00 74.25 90 ASP A O 1
ATOM 709 N N . VAL A 1 91 ? 23.655 -7.172 -45.323 1.00 78.44 91 VAL A N 1
ATOM 710 C CA . VAL A 1 91 ? 24.890 -6.754 -46.003 1.00 78.44 91 VAL A CA 1
ATOM 711 C C . VAL A 1 91 ? 26.008 -7.764 -45.752 1.00 78.44 91 VAL A C 1
ATOM 713 O O . VAL A 1 91 ? 26.689 -8.174 -46.689 1.00 78.44 91 VAL A O 1
ATOM 716 N N . GLY A 1 92 ? 26.180 -8.222 -44.512 1.00 76.81 92 GLY A N 1
ATOM 717 C CA . GLY A 1 92 ? 27.176 -9.230 -44.156 1.00 76.81 92 GLY A CA 1
ATOM 718 C C . GLY A 1 92 ? 26.981 -10.531 -44.933 1.00 76.81 92 GLY A C 1
ATOM 719 O O . GLY A 1 92 ? 27.944 -11.056 -45.491 1.00 76.81 92 GLY A O 1
ATOM 720 N N . ARG A 1 93 ? 25.736 -11.012 -45.051 1.00 79.69 93 ARG A N 1
ATOM 721 C CA . ARG A 1 93 ? 25.400 -12.188 -45.865 1.00 79.69 93 ARG A CA 1
ATOM 722 C C . ARG A 1 93 ? 25.753 -11.975 -47.334 1.00 79.69 93 ARG A C 1
ATOM 724 O O . ARG A 1 93 ? 26.423 -12.827 -47.907 1.00 79.69 93 ARG A O 1
ATOM 731 N N . ALA A 1 94 ? 25.370 -10.839 -47.915 1.00 79.25 94 ALA A N 1
ATOM 732 C CA . ALA A 1 94 ? 25.661 -10.534 -49.314 1.00 79.25 94 ALA A CA 1
ATOM 733 C C . ALA A 1 94 ? 27.175 -10.497 -49.606 1.00 79.25 94 ALA A C 1
ATOM 735 O O . ALA A 1 94 ? 27.628 -11.046 -50.609 1.00 79.25 94 ALA A O 1
ATOM 736 N N . TYR A 1 95 ? 27.977 -9.908 -48.711 1.00 76.38 95 TYR A N 1
ATOM 737 C CA . TYR A 1 95 ? 29.437 -9.889 -48.851 1.00 76.38 95 TYR A CA 1
ATOM 738 C C . TYR A 1 95 ? 30.064 -11.277 -48.691 1.00 76.38 95 TYR A C 1
ATOM 740 O O . TYR A 1 95 ? 30.955 -11.631 -49.462 1.00 76.38 95 TYR A O 1
ATOM 748 N N . VAL A 1 96 ? 29.606 -12.077 -47.723 1.00 80.06 96 VAL A N 1
ATOM 749 C CA . VAL A 1 96 ? 30.088 -13.455 -47.535 1.00 80.06 96 VAL A CA 1
ATOM 750 C C . VAL A 1 96 ? 29.724 -14.325 -48.739 1.00 80.06 96 VAL A C 1
ATOM 752 O O . VAL A 1 96 ? 30.574 -15.066 -49.224 1.00 80.06 96 VAL A O 1
ATOM 755 N N . GLU A 1 97 ? 28.508 -14.209 -49.272 1.00 80.56 97 GLU A N 1
ATOM 756 C CA . GLU A 1 97 ? 28.086 -14.921 -50.483 1.00 80.56 97 GLU A CA 1
ATOM 757 C C . GLU A 1 97 ? 28.930 -14.525 -51.699 1.00 80.56 97 GLU A C 1
ATOM 759 O O . GLU A 1 97 ? 29.418 -15.401 -52.414 1.00 80.56 97 GLU A O 1
ATOM 764 N N . ALA A 1 98 ? 29.174 -13.227 -51.899 1.00 81.94 98 ALA A N 1
ATOM 765 C CA . ALA A 1 98 ? 30.046 -12.740 -52.963 1.00 81.94 98 ALA A CA 1
ATOM 766 C C . ALA A 1 98 ? 31.494 -13.235 -52.799 1.00 81.94 98 ALA A C 1
ATOM 768 O O . ALA A 1 98 ? 32.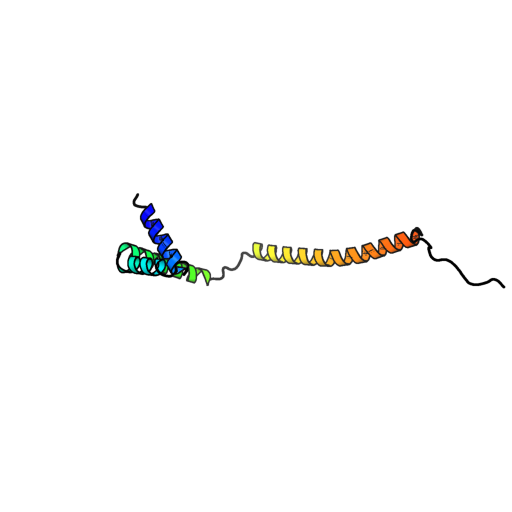135 -13.598 -53.783 1.00 81.94 98 ALA A O 1
ATOM 769 N N . PHE A 1 99 ? 32.004 -13.303 -51.568 1.00 79.19 99 PHE A N 1
ATOM 770 C CA . PHE A 1 99 ? 33.340 -13.817 -51.267 1.00 79.19 99 PHE A CA 1
ATOM 771 C C . PHE A 1 99 ? 33.456 -15.325 -51.532 1.00 79.19 99 PHE A C 1
ATOM 773 O O . PHE A 1 99 ? 34.412 -15.770 -52.164 1.00 79.19 99 PHE A O 1
ATOM 780 N N . VAL A 1 100 ? 32.458 -16.112 -51.114 1.00 82.31 100 VAL A N 1
ATOM 781 C CA . VAL A 1 100 ? 32.370 -17.557 -51.393 1.00 82.31 100 VAL A CA 1
ATOM 782 C C . VAL A 1 100 ? 32.274 -17.821 -52.896 1.00 82.31 100 VAL A C 1
ATOM 784 O O . VAL A 1 100 ? 32.925 -18.740 -53.394 1.00 82.31 100 VAL A O 1
ATOM 787 N N . TYR A 1 101 ? 31.501 -17.007 -53.617 1.00 79.69 101 TYR A N 1
ATOM 788 C CA . TYR A 1 101 ? 31.394 -17.068 -55.073 1.00 79.69 101 TYR A CA 1
ATOM 789 C C . TYR A 1 101 ? 32.726 -16.730 -55.753 1.00 79.69 101 TYR A C 1
ATOM 791 O O . TYR A 1 101 ? 33.190 -17.484 -56.603 1.00 79.69 101 TYR A O 1
ATOM 799 N N . TYR A 1 102 ? 33.378 -15.639 -55.341 1.00 74.50 102 TYR A N 1
ATOM 800 C CA . TYR A 1 102 ? 34.651 -15.196 -55.913 1.00 74.50 102 TYR A CA 1
ATOM 801 C C . TYR A 1 102 ? 35.790 -16.197 -55.676 1.00 74.50 102 TYR A C 1
ATOM 803 O O . TYR A 1 102 ? 36.632 -16.392 -56.549 1.00 74.50 102 TYR A O 1
ATOM 811 N N . LEU A 1 103 ? 35.810 -16.862 -54.519 1.00 79.56 103 LEU A N 1
ATOM 812 C CA . LEU A 1 103 ? 36.798 -17.896 -54.207 1.00 79.56 103 LEU A CA 1
ATOM 813 C C . LEU A 1 103 ? 36.443 -19.288 -54.753 1.00 79.56 103 LEU A C 1
ATOM 815 O O . LEU A 1 103 ? 37.224 -20.217 -54.560 1.00 79.56 103 LEU A O 1
ATOM 819 N N . GLY A 1 104 ? 35.290 -19.460 -55.413 1.00 69.19 104 GLY A N 1
ATOM 820 C CA . GLY A 1 104 ? 34.877 -20.746 -55.990 1.00 69.19 104 GLY A CA 1
ATOM 821 C C . GLY A 1 104 ? 34.651 -21.855 -54.953 1.00 69.19 104 GLY A C 1
ATOM 822 O O . GLY A 1 104 ? 34.722 -23.035 -55.276 1.00 69.19 104 GLY A O 1
ATOM 823 N N . LEU A 1 105 ? 34.391 -21.494 -53.691 1.00 66.38 105 LEU A N 1
ATOM 824 C CA . LEU A 1 105 ? 34.253 -22.444 -52.576 1.00 66.38 105 LEU A CA 1
ATOM 825 C C . LEU A 1 105 ? 32.873 -23.117 -52.522 1.00 66.38 105 LEU A C 1
ATOM 827 O O . LEU A 1 105 ? 32.638 -24.005 -51.700 1.00 66.38 105 LEU A O 1
ATOM 831 N N . ARG A 1 106 ? 31.947 -22.713 -53.399 1.00 60.56 106 ARG A N 1
ATOM 832 C CA . ARG A 1 106 ? 30.692 -23.427 -53.624 1.00 60.56 106 ARG A CA 1
ATOM 833 C C . ARG A 1 106 ? 31.010 -24.637 -54.497 1.00 60.56 106 ARG A C 1
ATOM 835 O O . ARG A 1 106 ? 31.108 -24.505 -55.707 1.00 60.56 106 ARG A O 1
ATOM 842 N N . GLY A 1 107 ? 31.229 -25.785 -53.858 1.00 51.41 107 GLY A N 1
ATOM 843 C CA . GLY A 1 107 ? 31.563 -27.030 -54.541 1.00 51.41 107 GLY A CA 1
ATOM 844 C C . GLY A 1 107 ? 30.592 -27.331 -55.680 1.00 51.41 107 GLY A C 1
ATOM 845 O O . GLY A 1 107 ? 29.398 -27.527 -55.448 1.00 51.41 107 GLY A O 1
ATOM 846 N N . ASP A 1 108 ? 31.130 -27.378 -56.896 1.00 54.75 108 ASP A N 1
ATOM 847 C CA . ASP A 1 108 ? 30.492 -27.974 -58.062 1.00 54.75 108 ASP A CA 1
ATOM 848 C C . ASP A 1 108 ? 30.291 -29.464 -57.782 1.00 54.75 108 ASP A C 1
ATOM 850 O O . ASP A 1 108 ? 31.177 -30.301 -57.959 1.00 54.75 108 ASP A O 1
ATOM 854 N N . GLY A 1 109 ? 29.114 -29.779 -57.260 1.00 54.56 109 GLY A N 1
ATOM 855 C CA . GLY A 1 109 ? 28.718 -31.116 -56.866 1.00 54.56 109 GLY A CA 1
ATOM 856 C C . GLY A 1 109 ? 27.346 -31.462 -57.408 1.00 54.56 109 GLY A C 1
ATOM 857 O O . GLY A 1 109 ? 26.471 -31.775 -56.619 1.00 54.56 109 GLY A O 1
ATOM 858 N N . GLU A 1 110 ? 27.160 -31.418 -58.730 1.00 44.06 110 GLU A N 1
ATOM 859 C CA . GLU A 1 110 ? 26.203 -32.287 -59.426 1.00 44.06 110 GLU A CA 1
ATOM 860 C C . GLU A 1 110 ? 26.543 -32.361 -60.921 1.00 44.06 110 GLU A C 1
ATOM 862 O O . GLU A 1 110 ? 26.564 -31.369 -61.647 1.00 44.06 110 GLU A O 1
ATOM 867 N N . GLY A 1 111 ? 26.925 -33.561 -61.357 1.00 42.72 111 GLY A N 1
ATOM 868 C CA . GLY A 1 111 ? 27.462 -33.821 -62.685 1.00 42.72 111 GLY A CA 1
ATOM 869 C C . GLY A 1 111 ? 26.424 -34.238 -63.727 1.00 42.72 111 GLY A C 1
ATOM 870 O O . GLY A 1 111 ? 25.375 -34.763 -63.378 1.00 42.72 111 GLY A O 1
ATOM 871 N N . ARG A 1 112 ? 26.868 -34.161 -64.998 1.00 45.62 112 ARG A N 1
ATOM 872 C CA . ARG A 1 112 ? 26.413 -34.907 -66.201 1.00 45.62 112 ARG A CA 1
ATOM 873 C C . ARG A 1 112 ? 24.957 -34.600 -66.641 1.00 45.62 112 ARG A C 1
ATOM 875 O O . ARG A 1 112 ? 24.040 -34.673 -65.851 1.00 45.62 112 ARG A O 1
ATOM 882 N N . VAL A 1 113 ? 24.605 -34.295 -67.896 1.00 47.03 113 VAL A N 1
ATOM 883 C CA . VAL A 1 113 ? 24.911 -34.905 -69.206 1.00 47.03 113 VAL A CA 1
ATOM 884 C C . VAL A 1 113 ? 24.378 -33.947 -70.298 1.00 47.03 113 VAL A C 1
ATOM 886 O O . VAL A 1 113 ? 23.196 -33.640 -70.239 1.00 47.03 113 VAL A O 1
ATOM 889 N N . GLN A 1 114 ? 25.132 -33.597 -71.355 1.00 42.12 114 GLN A N 1
ATOM 890 C CA . GLN A 1 114 ? 24.597 -33.687 -72.734 1.00 42.12 114 GLN A CA 1
ATOM 891 C C . GLN A 1 114 ? 25.689 -33.631 -73.824 1.00 42.12 114 GLN A C 1
ATOM 893 O O . GLN A 1 114 ? 26.306 -32.607 -74.076 1.00 42.12 114 GLN A O 1
ATOM 898 N N . ARG A 1 115 ? 25.888 -34.815 -74.416 1.00 38.88 115 ARG A N 1
ATOM 899 C CA . ARG A 1 115 ? 26.378 -35.216 -75.749 1.00 38.88 115 ARG A CA 1
ATOM 900 C C . ARG A 1 115 ? 27.148 -34.238 -76.656 1.00 38.88 115 ARG A C 1
ATOM 902 O O . ARG A 1 115 ? 26.650 -33.200 -77.070 1.00 38.88 115 ARG A O 1
ATOM 909 N N . ALA A 1 116 ? 28.288 -34.776 -77.095 1.00 41.72 116 ALA A N 1
ATOM 910 C CA . ALA A 1 116 ? 29.003 -34.493 -78.332 1.00 41.72 116 ALA A CA 1
ATOM 911 C C . ALA A 1 116 ? 28.124 -34.592 -79.596 1.00 41.72 116 ALA A C 1
ATOM 913 O O . ALA A 1 116 ? 27.223 -35.435 -79.665 1.00 41.72 116 ALA A O 1
ATOM 914 N N . TYR A 1 117 ? 28.472 -33.765 -80.583 1.00 41.09 117 TYR A N 1
ATOM 915 C CA . TYR A 1 117 ? 28.377 -34.067 -82.013 1.00 41.09 117 TYR A CA 1
ATOM 916 C C . TYR A 1 117 ? 29.771 -34.445 -82.514 1.00 41.09 117 TYR A C 1
ATOM 918 O O . TYR A 1 117 ? 30.742 -33.847 -81.992 1.00 41.09 117 TYR A O 1
#